Protein AF-A0AAW8KR61-F1 (afdb_monomer_lite)

Radius of gyration: 17.75 Å; chains: 1; bounding box: 41×31×47 Å

Structure (mmCIF, N/CA/C/O backbone):
data_AF-A0AAW8KR61-F1
#
_entry.id   AF-A0AAW8KR61-F1
#
loop_
_atom_site.group_PDB
_atom_site.id
_atom_site.type_symbol
_atom_site.label_atom_id
_atom_site.label_alt_id
_atom_site.label_comp_id
_atom_site.label_asym_id
_atom_site.label_entity_id
_atom_site.label_seq_id
_atom_site.pdbx_PDB_ins_code
_atom_site.Cartn_x
_atom_site.Cartn_y
_atom_site.Cartn_z
_atom_site.occupancy
_atom_site.B_iso_or_equiv
_atom_site.auth_seq_id
_atom_site.auth_comp_id
_atom_site.auth_asym_id
_atom_site.auth_atom_id
_atom_site.pdbx_PDB_model_num
ATOM 1 N N . VAL A 1 1 ? -7.057 15.681 2.648 1.00 88.38 1 VAL A N 1
ATOM 2 C CA . VAL A 1 1 ? -7.315 15.729 4.108 1.00 88.38 1 VAL A CA 1
ATOM 3 C C . VAL A 1 1 ? -8.267 14.594 4.447 1.00 88.38 1 VAL A C 1
ATOM 5 O O . VAL A 1 1 ? -9.178 14.367 3.660 1.00 88.38 1 VAL A O 1
ATOM 8 N N . GLY A 1 2 ? -8.015 13.847 5.524 1.00 95.69 2 GLY A N 1
ATOM 9 C CA . GLY A 1 2 ? -8.885 12.767 6.010 1.00 95.69 2 GLY A CA 1
ATOM 10 C C . GLY A 1 2 ? -9.445 13.093 7.395 1.00 95.69 2 GLY A C 1
ATOM 11 O O . GLY A 1 2 ? -8.913 13.971 8.070 1.00 95.69 2 GLY A O 1
ATOM 12 N N . VAL A 1 3 ? -10.509 12.401 7.804 1.00 97.06 3 VAL A N 1
ATOM 13 C CA . VAL A 1 3 ? -11.150 12.553 9.119 1.00 97.06 3 VAL A CA 1
ATOM 14 C C . VAL A 1 3 ? -11.413 11.177 9.722 1.00 97.06 3 VAL A C 1
ATOM 16 O O . VAL A 1 3 ? -11.725 10.231 8.997 1.00 97.06 3 VAL A O 1
ATOM 19 N N . VAL A 1 4 ? -11.269 11.065 11.039 1.00 96.56 4 VAL A N 1
ATOM 20 C CA . VAL A 1 4 ? -11.567 9.854 11.804 1.00 96.56 4 VAL A CA 1
ATOM 21 C C . VAL A 1 4 ? -12.076 10.252 13.186 1.00 96.56 4 VAL A C 1
ATOM 23 O O . VAL A 1 4 ? -11.591 11.217 13.773 1.00 96.56 4 VAL A O 1
ATOM 26 N N . GLU A 1 5 ? -13.057 9.512 13.695 1.00 96.62 5 GLU A N 1
ATOM 27 C CA . GLU A 1 5 ? -13.489 9.630 15.089 1.00 96.62 5 GLU A CA 1
ATOM 28 C C . GLU A 1 5 ? -12.377 9.137 16.013 1.00 96.62 5 GLU A C 1
ATOM 30 O O . GLU A 1 5 ? -11.812 8.071 15.769 1.00 96.62 5 GLU A O 1
ATOM 35 N N . GLN A 1 6 ? -12.098 9.854 17.104 1.00 96.06 6 GLN A N 1
ATOM 36 C CA . GLN A 1 6 ? -11.023 9.481 18.034 1.00 96.06 6 GLN A CA 1
ATOM 37 C C . GLN A 1 6 ? -11.178 8.044 18.556 1.00 96.06 6 GLN A C 1
ATOM 39 O O . GLN A 1 6 ? -10.204 7.302 18.638 1.00 96.06 6 GLN A O 1
ATOM 44 N N . SER A 1 7 ? -12.412 7.625 18.844 1.00 95.12 7 SER A N 1
ATOM 45 C CA . SER A 1 7 ? -12.735 6.273 19.318 1.00 95.12 7 SER A CA 1
ATOM 46 C C . SER A 1 7 ? -12.595 5.176 18.255 1.00 95.12 7 SER A C 1
ATOM 48 O O . SER A 1 7 ? -12.650 3.996 18.593 1.00 95.12 7 SER A O 1
ATOM 50 N N . LYS A 1 8 ? -12.434 5.543 16.977 1.00 94.75 8 LYS A N 1
ATOM 51 C CA . LYS A 1 8 ? -12.292 4.622 15.837 1.00 94.75 8 LYS A CA 1
ATOM 52 C C . LYS A 1 8 ? -10.888 4.633 15.231 1.00 94.75 8 LYS A C 1
ATOM 54 O O . LYS A 1 8 ? -10.689 4.070 14.156 1.00 94.75 8 LYS A O 1
ATOM 59 N N . ILE A 1 9 ? -9.926 5.294 15.875 1.00 96.44 9 ILE A N 1
ATOM 60 C CA . ILE A 1 9 ? -8.531 5.265 15.437 1.00 96.44 9 ILE A CA 1
ATOM 61 C C . ILE A 1 9 ? -8.008 3.829 15.544 1.00 96.44 9 ILE A C 1
ATOM 63 O O . ILE A 1 9 ? -8.179 3.164 16.562 1.00 96.44 9 ILE A O 1
ATOM 67 N N . ILE A 1 10 ? -7.364 3.365 14.474 1.00 96.88 10 ILE A N 1
ATOM 68 C CA . ILE A 1 10 ? -6.652 2.087 14.434 1.00 96.88 10 ILE A CA 1
ATOM 69 C C . ILE A 1 10 ? -5.179 2.398 14.700 1.00 96.88 10 ILE A C 1
ATOM 71 O O . ILE A 1 10 ? -4.490 2.920 13.825 1.00 96.88 10 ILE A O 1
ATOM 75 N N . ASP A 1 11 ? -4.720 2.114 15.915 1.00 95.12 11 ASP A N 1
ATOM 76 C CA . ASP A 1 11 ? -3.371 2.437 16.403 1.00 95.12 11 ASP A CA 1
ATOM 77 C C . ASP A 1 11 ? -2.478 1.201 16.620 1.00 95.12 11 ASP A C 1
ATOM 79 O O . ASP A 1 11 ? -1.340 1.332 17.062 1.00 95.12 11 ASP A O 1
ATOM 83 N N . GLY A 1 12 ? -2.978 0.001 16.306 1.00 95.19 12 GLY A N 1
ATOM 84 C CA . GLY A 1 12 ? -2.252 -1.260 16.473 1.00 95.19 12 GLY A CA 1
ATOM 85 C C . GLY A 1 12 ? -2.266 -1.827 17.896 1.00 95.19 12 GLY A C 1
ATOM 86 O O . GLY A 1 12 ? -1.841 -2.962 18.096 1.00 95.19 12 GLY A O 1
ATOM 87 N N . SER A 1 13 ? -2.813 -1.108 18.884 1.00 94.81 13 SER A N 1
ATOM 88 C CA . SER A 1 13 ? -2.865 -1.565 20.285 1.00 94.81 13 SER A CA 1
ATOM 89 C C . SER A 1 13 ? -3.712 -2.825 20.496 1.00 94.81 13 SER A C 1
ATOM 91 O O . SER A 1 13 ? -3.517 -3.550 21.469 1.00 94.81 13 SER A O 1
ATOM 93 N N . LYS A 1 14 ? -4.642 -3.101 19.574 1.00 95.56 14 LYS A N 1
ATOM 94 C CA . LYS A 1 14 ? -5.518 -4.280 19.600 1.00 95.56 14 LYS A CA 1
ATOM 95 C C . LYS A 1 14 ? -4.861 -5.559 19.073 1.00 95.56 14 LYS A C 1
ATOM 97 O O . LYS A 1 14 ? -5.439 -6.632 19.250 1.00 95.56 14 LYS A O 1
ATOM 102 N N . VAL A 1 15 ? -3.712 -5.454 18.401 1.00 97.50 15 VAL A N 1
ATOM 103 C CA . VAL A 1 15 ? -3.060 -6.609 17.775 1.00 97.50 15 VAL A CA 1
ATOM 104 C C . VAL A 1 15 ? -2.594 -7.597 18.839 1.00 97.50 15 VAL A C 1
ATOM 106 O O . VAL A 1 15 ? -2.006 -7.213 19.850 1.00 97.50 15 VAL A O 1
ATOM 109 N N . LYS A 1 16 ? -2.833 -8.886 18.600 1.00 95.50 16 LYS A N 1
ATOM 110 C CA . LYS A 1 16 ? -2.488 -9.966 19.529 1.00 95.50 16 LYS A CA 1
ATOM 111 C C . LYS A 1 16 ? -2.164 -11.268 18.804 1.00 95.50 16 LYS A C 1
ATOM 113 O O . LYS A 1 16 ? -2.535 -11.479 17.651 1.00 95.50 16 LYS A O 1
ATOM 118 N N . SER A 1 17 ? -1.498 -12.177 19.515 1.00 94.62 17 SER A N 1
ATOM 119 C CA . SER A 1 17 ? -1.288 -13.542 19.024 1.00 94.62 17 SER A CA 1
ATOM 120 C C . SER A 1 17 ? -2.630 -14.207 18.694 1.00 94.62 17 SER A C 1
ATOM 122 O O . SER A 1 17 ? -3.583 -14.114 19.470 1.00 94.62 17 SER A O 1
ATOM 124 N N . GLY A 1 18 ? -2.695 -14.862 17.535 1.00 95.19 18 GLY A N 1
ATOM 125 C CA . GLY A 1 18 ? -3.921 -15.440 16.981 1.00 95.19 18 GLY A CA 1
ATOM 126 C C . GLY A 1 18 ? -4.645 -14.551 15.966 1.00 95.19 18 GLY A C 1
ATOM 127 O O . GLY A 1 18 ? -5.551 -15.042 15.296 1.00 95.19 18 GLY A O 1
ATOM 128 N N . ASP A 1 19 ? -4.241 -13.288 15.802 1.00 96.56 19 ASP A N 1
ATOM 129 C CA . ASP A 1 19 ? -4.747 -12.454 14.711 1.00 96.56 19 ASP A CA 1
ATOM 130 C C . ASP A 1 19 ? -4.312 -12.992 13.340 1.00 96.56 19 ASP A C 1
ATOM 132 O O . ASP A 1 19 ? -3.221 -13.543 13.166 1.00 96.56 19 ASP A O 1
ATOM 136 N N . VAL A 1 20 ? -5.175 -12.805 12.340 1.00 96.25 20 VAL A N 1
ATOM 137 C CA . VAL A 1 20 ? -4.931 -13.252 10.965 1.00 96.25 20 VAL A CA 1
ATOM 138 C C . VAL A 1 20 ? -4.398 -12.097 10.128 1.00 96.25 20 VAL A C 1
ATOM 140 O O . VAL A 1 20 ? -5.015 -11.036 10.039 1.00 96.25 20 VAL A O 1
ATOM 143 N N . LEU A 1 21 ? -3.274 -12.330 9.449 1.00 95.56 21 LEU A N 1
ATOM 144 C CA . LEU A 1 21 ? -2.721 -11.385 8.486 1.00 95.56 21 LEU A CA 1
ATOM 145 C C . LEU A 1 21 ? -3.334 -11.615 7.099 1.00 95.56 21 LEU A C 1
ATOM 147 O O . LEU A 1 21 ? -3.188 -12.689 6.518 1.00 95.56 21 LEU A O 1
ATOM 151 N N . ILE A 1 22 ? -3.975 -10.583 6.547 1.00 96.12 22 ILE A N 1
ATOM 152 C CA . ILE A 1 22 ? -4.550 -10.609 5.197 1.00 96.12 22 ILE A CA 1
ATOM 153 C C . ILE A 1 22 ? -3.764 -9.653 4.300 1.00 96.12 22 ILE A C 1
ATOM 155 O O . ILE A 1 22 ? -3.736 -8.443 4.523 1.00 96.12 22 ILE A O 1
ATOM 159 N N . GLY A 1 23 ? -3.131 -10.201 3.262 1.00 96.38 23 GLY A N 1
ATOM 160 C CA . GLY A 1 23 ? -2.458 -9.422 2.227 1.00 96.38 23 GLY A CA 1
ATOM 161 C C . GLY A 1 23 ? -3.424 -9.008 1.118 1.00 96.38 23 GLY A C 1
ATOM 162 O O . GLY A 1 23 ? -4.148 -9.841 0.579 1.00 96.38 23 GLY A O 1
ATOM 163 N N . VAL A 1 24 ? -3.402 -7.730 0.737 1.00 96.31 24 VAL A N 1
ATOM 164 C CA . VAL A 1 24 ? -4.137 -7.230 -0.433 1.00 96.31 24 VAL A CA 1
ATOM 165 C C . VAL A 1 24 ? -3.161 -7.056 -1.591 1.00 96.31 24 VAL A C 1
ATOM 167 O O . VAL A 1 24 ? -2.144 -6.376 -1.456 1.00 96.31 24 VAL A O 1
ATOM 170 N N . ALA A 1 25 ? -3.474 -7.668 -2.734 1.00 97.12 25 ALA A N 1
ATOM 171 C CA . ALA A 1 25 ? -2.605 -7.640 -3.905 1.00 97.12 25 ALA A CA 1
ATOM 172 C C . ALA A 1 25 ? -2.363 -6.207 -4.415 1.00 97.12 25 ALA A C 1
ATOM 174 O O . ALA A 1 25 ? -3.318 -5.458 -4.674 1.00 97.12 25 ALA A O 1
ATOM 175 N N . SER A 1 26 ? -1.084 -5.868 -4.613 1.00 97.31 26 SER A N 1
ATOM 176 C CA . SER A 1 26 ? -0.661 -4.663 -5.327 1.00 97.31 26 SER A CA 1
ATOM 177 C C . SER A 1 26 ? -1.015 -4.748 -6.815 1.00 97.31 26 SER A C 1
ATOM 179 O O . SER A 1 26 ? -1.413 -5.792 -7.327 1.00 97.31 26 SER A O 1
ATOM 181 N N . SER A 1 27 ? -0.915 -3.617 -7.509 1.00 96.75 27 SER A N 1
ATOM 182 C CA . SER A 1 27 ? -0.997 -3.565 -8.973 1.00 96.75 27 SER A CA 1
ATOM 183 C C . SER A 1 27 ? 0.370 -3.801 -9.626 1.00 96.75 27 SER A C 1
ATOM 185 O O . SER A 1 27 ? 0.433 -4.145 -10.795 1.00 96.75 27 SER A O 1
ATOM 187 N N . GLY A 1 28 ? 1.462 -3.661 -8.870 1.00 95.50 28 GLY A N 1
ATOM 188 C CA . GLY A 1 28 ? 2.832 -3.782 -9.358 1.00 95.50 28 GLY A CA 1
ATOM 189 C C . GLY A 1 28 ? 3.809 -3.188 -8.347 1.00 95.50 28 GLY A C 1
ATOM 190 O O . GLY A 1 28 ? 3.615 -3.338 -7.136 1.00 95.50 28 GLY A O 1
ATOM 191 N N . ALA A 1 29 ? 4.816 -2.462 -8.840 1.00 95.06 29 ALA A N 1
ATOM 192 C CA . ALA A 1 29 ? 5.814 -1.767 -8.017 1.00 95.06 29 ALA A CA 1
ATOM 193 C C . ALA A 1 29 ? 5.252 -0.557 -7.237 1.00 95.06 29 ALA A C 1
ATOM 195 O O . ALA A 1 29 ? 5.913 -0.036 -6.333 1.00 95.06 29 ALA A O 1
ATOM 196 N N . HIS A 1 30 ? 4.028 -0.118 -7.563 1.00 97.44 30 HIS A N 1
ATOM 197 C CA . HIS A 1 30 ? 3.404 1.087 -7.007 1.00 97.44 30 HIS A CA 1
ATOM 198 C C . HIS A 1 30 ? 4.297 2.312 -7.223 1.00 97.44 30 HIS A C 1
ATOM 200 O O . HIS A 1 30 ? 4.613 2.633 -8.356 1.00 97.44 30 HIS A O 1
ATOM 206 N N . SER A 1 31 ? 4.702 3.012 -6.166 1.00 96.75 31 SER A N 1
ATOM 207 C CA . SER A 1 31 ? 5.530 4.221 -6.243 1.00 96.75 31 SER A CA 1
ATOM 208 C C . SER A 1 31 ? 6.875 4.075 -5.524 1.00 96.75 31 SER A C 1
ATOM 210 O O . SER A 1 31 ? 7.534 5.071 -5.230 1.00 96.75 31 SER A O 1
ATOM 212 N N . ASN A 1 32 ? 7.305 2.844 -5.220 1.00 97.25 32 ASN A N 1
ATOM 213 C CA . ASN A 1 32 ? 8.523 2.570 -4.453 1.00 97.25 32 ASN A CA 1
ATOM 214 C C . ASN A 1 32 ? 9.453 1.606 -5.204 1.00 97.25 32 ASN A C 1
ATOM 216 O O . ASN A 1 32 ? 9.025 0.831 -6.048 1.00 97.25 32 ASN A O 1
ATOM 220 N N . GLY A 1 33 ? 10.756 1.663 -4.911 1.00 96.12 33 GLY A N 1
ATOM 221 C CA . GLY A 1 33 ? 11.747 0.763 -5.519 1.00 96.12 33 GLY A CA 1
ATOM 222 C C . GLY A 1 33 ? 12.232 1.154 -6.924 1.00 96.12 33 GLY A C 1
ATOM 223 O O . GLY A 1 33 ? 13.110 0.485 -7.465 1.00 96.12 33 GLY A O 1
ATOM 224 N N . TYR A 1 34 ? 11.763 2.271 -7.493 1.00 96.94 34 TYR A N 1
ATOM 225 C CA . TYR A 1 34 ? 12.133 2.699 -8.853 1.00 96.94 34 TYR A CA 1
ATOM 226 C C . TYR A 1 34 ? 13.617 3.026 -9.039 1.00 96.94 34 TYR A C 1
ATOM 228 O O . TYR A 1 34 ? 14.127 2.947 -10.153 1.00 96.94 34 TYR A O 1
ATOM 236 N N . SER A 1 35 ? 14.346 3.375 -7.977 1.00 96.94 35 SER A N 1
ATOM 237 C CA . SER A 1 35 ? 15.805 3.518 -8.065 1.00 96.94 35 SER A CA 1
ATOM 238 C C . SER A 1 35 ? 16.484 2.183 -8.374 1.00 96.94 35 SER A C 1
ATOM 240 O O . SER A 1 35 ? 17.353 2.133 -9.241 1.00 96.94 35 SER A O 1
ATOM 242 N N . LEU A 1 36 ? 16.049 1.097 -7.725 1.00 96.69 36 LEU A N 1
ATOM 243 C CA . LEU A 1 36 ? 16.563 -0.244 -7.998 1.00 96.69 36 LEU A CA 1
ATOM 244 C C . LEU A 1 36 ? 16.091 -0.743 -9.366 1.00 96.69 36 LEU A C 1
ATOM 246 O O . LEU A 1 36 ? 16.909 -1.227 -10.140 1.00 96.69 36 LEU A O 1
ATOM 250 N N . LE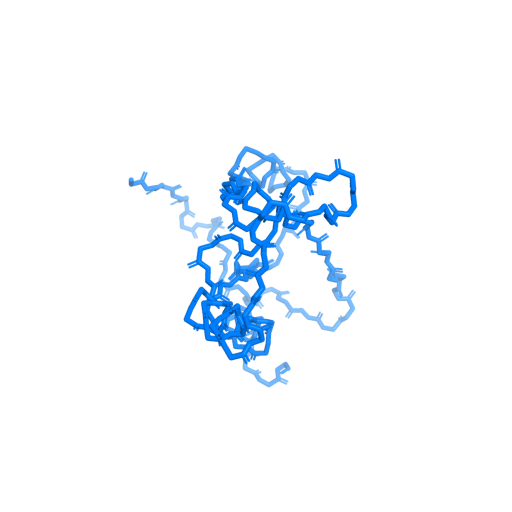U A 1 37 ? 14.805 -0.566 -9.686 1.00 95.75 37 LEU A N 1
ATOM 251 C CA . LEU A 1 37 ? 14.239 -0.955 -10.980 1.00 95.75 37 LEU A CA 1
ATOM 252 C C . LEU A 1 37 ? 15.012 -0.303 -12.134 1.00 95.75 37 LEU A C 1
ATOM 254 O O . LEU A 1 37 ? 15.523 -1.011 -12.996 1.00 95.75 37 LEU A O 1
ATOM 258 N N . ARG A 1 38 ? 15.203 1.025 -12.104 1.00 96.44 38 ARG A N 1
ATOM 259 C CA . ARG A 1 38 ? 15.999 1.733 -13.122 1.00 96.44 38 ARG A CA 1
ATOM 260 C C . ARG A 1 38 ? 17.431 1.218 -13.192 1.00 96.44 38 ARG A C 1
ATOM 262 O O . ARG A 1 38 ? 17.951 1.052 -14.288 1.00 96.44 38 ARG A O 1
ATOM 269 N N . LYS A 1 39 ? 18.060 0.935 -12.044 1.00 98.12 39 LYS A N 1
ATOM 270 C CA . LYS A 1 39 ? 19.434 0.425 -12.026 1.00 98.12 39 LYS A CA 1
ATOM 271 C C . LYS A 1 39 ? 19.551 -0.967 -12.648 1.00 98.12 39 LYS A C 1
ATOM 273 O O . LYS A 1 39 ? 20.530 -1.234 -13.335 1.00 98.12 39 LYS A O 1
ATOM 278 N N . ILE A 1 40 ? 18.570 -1.841 -12.424 1.00 96.75 40 ILE A N 1
ATOM 279 C CA . ILE A 1 40 ? 18.526 -3.174 -13.036 1.00 96.75 40 ILE A CA 1
ATOM 280 C C . ILE A 1 40 ? 18.368 -3.055 -14.552 1.00 96.75 40 ILE A C 1
ATOM 282 O O . ILE A 1 40 ? 19.129 -3.693 -15.275 1.00 96.75 40 ILE A O 1
ATOM 286 N N . LEU A 1 41 ? 17.428 -2.228 -15.021 1.00 95.31 41 LEU A N 1
ATOM 287 C CA . LEU A 1 41 ? 17.193 -2.015 -16.454 1.00 95.31 41 LEU A CA 1
ATOM 288 C C . LEU A 1 41 ? 18.451 -1.503 -17.169 1.00 95.31 41 LEU A C 1
ATOM 290 O O . LEU A 1 41 ? 18.802 -2.025 -18.223 1.00 95.31 41 LEU A O 1
ATOM 294 N N . ASP A 1 42 ? 19.142 -0.541 -16.552 1.00 96.81 42 ASP A N 1
ATOM 295 C CA . ASP A 1 42 ? 20.407 0.038 -17.018 1.00 96.81 42 ASP A CA 1
ATOM 296 C C . ASP A 1 42 ? 21.524 -1.015 -17.101 1.00 96.81 42 ASP A C 1
ATOM 298 O O . ASP A 1 42 ? 22.042 -1.307 -18.174 1.00 96.81 42 ASP A O 1
ATOM 302 N N . VAL A 1 43 ? 21.845 -1.677 -15.983 1.00 98.25 43 VAL A N 1
ATOM 303 C CA . VAL A 1 43 ? 22.951 -2.654 -15.912 1.00 98.25 43 VAL A CA 1
ATOM 304 C C . VAL A 1 43 ? 22.735 -3.852 -16.839 1.00 98.25 43 VAL A C 1
ATOM 306 O O . VAL A 1 43 ? 23.698 -4.466 -17.300 1.00 98.25 43 VAL A O 1
ATOM 309 N N . LYS A 1 44 ? 2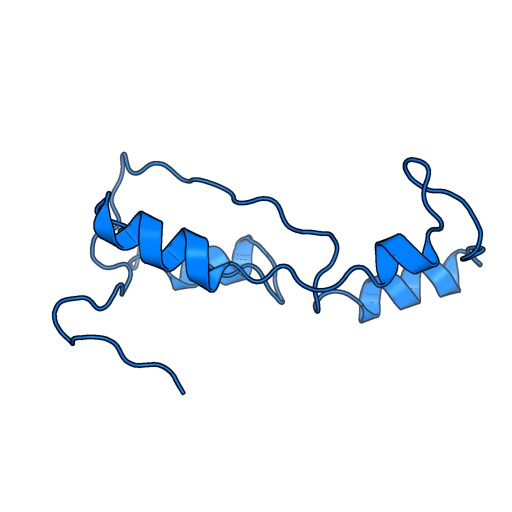1.479 -4.222 -17.086 1.00 96.81 44 LYS A N 1
ATOM 310 C CA . LYS A 1 44 ? 21.119 -5.367 -17.925 1.00 96.81 44 LYS A CA 1
ATOM 311 C C . LYS A 1 44 ? 20.795 -4.984 -19.371 1.00 96.81 44 LYS A C 1
ATOM 313 O O . LYS A 1 44 ? 20.524 -5.895 -20.145 1.00 96.81 44 LYS A O 1
ATOM 318 N N . ASN A 1 45 ? 20.856 -3.697 -19.736 1.00 95.69 45 ASN A N 1
ATOM 319 C CA . ASN A 1 45 ? 20.467 -3.179 -21.055 1.00 95.69 45 ASN A CA 1
ATOM 320 C C . ASN A 1 45 ? 19.117 -3.745 -21.522 1.00 95.69 45 ASN A C 1
ATOM 322 O O . ASN A 1 45 ? 18.989 -4.298 -22.613 1.00 95.69 45 ASN A O 1
ATOM 326 N N . VAL A 1 46 ? 18.124 -3.675 -20.638 1.00 95.62 46 VAL A N 1
ATOM 327 C CA . VAL A 1 46 ? 16.818 -4.291 -20.865 1.00 95.62 46 VAL A CA 1
ATOM 328 C C . VAL A 1 46 ? 16.014 -3.502 -21.894 1.00 95.62 46 VAL A C 1
ATOM 330 O O . VAL A 1 46 ? 15.800 -2.302 -21.729 1.00 95.62 46 VAL A O 1
ATOM 333 N N . ASP A 1 47 ? 15.487 -4.200 -22.899 1.00 94.50 47 ASP A N 1
ATOM 334 C CA . ASP A 1 47 ? 14.492 -3.648 -23.815 1.00 94.50 47 ASP A CA 1
ATOM 335 C C . ASP A 1 47 ? 13.140 -3.481 -23.099 1.00 94.50 47 ASP A C 1
ATOM 337 O O . ASP A 1 47 ? 12.546 -4.446 -22.617 1.00 94.50 47 ASP A O 1
ATOM 341 N N . LEU A 1 48 ? 12.645 -2.244 -23.023 1.00 93.56 48 LEU A N 1
ATOM 342 C CA . LEU A 1 48 ? 11.366 -1.910 -22.387 1.00 93.56 48 LEU A CA 1
ATOM 343 C C . LEU A 1 48 ? 10.144 -2.366 -23.191 1.00 93.56 48 LEU A C 1
ATOM 345 O O . LEU A 1 48 ? 9.045 -2.434 -22.636 1.00 93.56 48 LEU A O 1
ATOM 349 N N . THR A 1 49 ? 10.325 -2.666 -24.478 1.00 94.38 49 THR A N 1
ATOM 350 C CA . THR A 1 49 ? 9.263 -3.174 -25.353 1.00 94.38 49 THR A CA 1
ATOM 351 C C . THR A 1 49 ? 9.060 -4.680 -25.210 1.00 94.38 49 THR A C 1
ATOM 353 O O . THR A 1 49 ? 8.036 -5.204 -25.655 1.00 94.38 49 THR A O 1
ATOM 356 N N . GLN A 1 50 ? 9.987 -5.380 -24.541 1.00 96.00 50 GLN A N 1
ATOM 357 C CA . GLN A 1 50 ? 9.828 -6.802 -24.271 1.00 96.00 50 GLN A CA 1
ATOM 358 C C . GLN A 1 50 ? 8.557 -7.066 -23.459 1.00 96.00 50 GLN A C 1
ATOM 360 O O . GLN A 1 50 ? 8.099 -6.234 -22.673 1.00 96.00 50 GLN A O 1
ATOM 365 N N . THR A 1 51 ? 8.009 -8.264 -23.620 1.00 96.12 51 THR A N 1
ATOM 366 C CA . THR A 1 51 ? 6.769 -8.664 -22.960 1.00 96.12 51 THR A CA 1
ATOM 367 C C . THR A 1 51 ? 7.055 -9.434 -21.671 1.00 96.12 51 THR A C 1
ATOM 369 O O . THR A 1 51 ? 7.874 -10.350 -21.663 1.00 96.12 51 THR A O 1
ATOM 372 N N . ILE A 1 52 ? 6.341 -9.099 -20.598 1.00 92.12 52 ILE A N 1
ATOM 373 C CA . ILE A 1 52 ? 6.261 -9.862 -19.350 1.00 92.12 52 ILE A CA 1
ATOM 374 C C . ILE A 1 52 ? 4.787 -10.143 -19.048 1.00 92.12 52 ILE A C 1
ATOM 376 O O . ILE A 1 52 ? 3.953 -9.242 -19.126 1.00 92.12 52 ILE A O 1
ATOM 380 N N . ASP A 1 53 ? 4.447 -11.407 -18.790 1.00 90.81 53 ASP A N 1
ATOM 381 C CA . ASP A 1 53 ? 3.068 -11.860 -18.542 1.00 90.81 53 ASP A CA 1
ATOM 382 C C . ASP A 1 53 ? 2.044 -11.352 -19.579 1.00 90.81 53 ASP A C 1
ATOM 384 O O . ASP A 1 53 ? 0.918 -10.974 -19.259 1.00 90.81 53 ASP A O 1
ATOM 388 N N . GLY A 1 54 ? 2.451 -11.310 -20.852 1.00 94.44 54 GLY A N 1
ATOM 389 C CA . GLY A 1 54 ? 1.599 -10.871 -21.961 1.00 94.44 54 GLY A CA 1
ATOM 390 C C .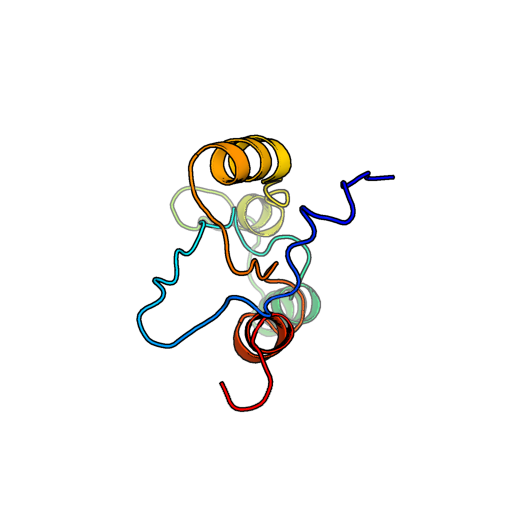 GLY A 1 54 ? 1.434 -9.351 -22.110 1.00 94.44 54 GLY A C 1
ATOM 391 O O . GLY A 1 54 ? 0.656 -8.923 -22.959 1.00 94.44 54 GLY A O 1
ATOM 392 N N . ARG A 1 55 ? 2.156 -8.527 -21.336 1.00 95.69 55 ARG A N 1
ATOM 393 C CA . ARG A 1 55 ? 2.141 -7.054 -21.429 1.00 95.69 55 ARG A CA 1
ATOM 394 C C . ARG A 1 55 ? 3.541 -6.473 -21.672 1.00 95.69 55 ARG A C 1
ATOM 396 O O . ARG A 1 55 ? 4.513 -7.059 -21.198 1.00 95.69 55 ARG A O 1
ATOM 403 N N . PRO A 1 56 ? 3.681 -5.314 -22.340 1.00 96.00 56 PRO A N 1
ATOM 404 C CA . PRO A 1 56 ? 4.962 -4.615 -22.423 1.00 96.00 56 PRO A CA 1
ATOM 405 C C . PRO A 1 56 ? 5.524 -4.294 -21.032 1.00 96.00 56 PRO A C 1
ATOM 407 O O . PRO A 1 56 ? 4.798 -3.834 -20.147 1.00 96.00 56 PRO A O 1
ATOM 410 N N . LEU A 1 57 ? 6.829 -4.494 -20.839 1.00 95.62 57 LEU A N 1
ATOM 411 C CA . LEU A 1 57 ? 7.504 -4.217 -19.571 1.00 95.62 57 LEU A CA 1
ATOM 412 C C . LEU A 1 57 ? 7.340 -2.753 -19.147 1.00 95.62 57 LEU A C 1
ATOM 414 O O . LEU A 1 57 ? 7.150 -2.489 -17.962 1.00 95.62 57 LEU A O 1
ATOM 418 N N . ALA A 1 58 ? 7.381 -1.814 -20.097 1.00 95.62 58 ALA A N 1
ATOM 419 C CA . ALA A 1 58 ? 7.117 -0.401 -19.833 1.00 95.62 58 ALA A CA 1
ATOM 420 C C . ALA A 1 58 ? 5.764 -0.180 -19.133 1.00 95.62 58 ALA A C 1
ATOM 422 O O . ALA A 1 58 ? 5.701 0.544 -18.141 1.00 95.62 58 ALA A O 1
ATOM 423 N N . ASP A 1 59 ? 4.708 -0.853 -19.594 1.00 96.19 59 ASP A N 1
ATOM 424 C CA . ASP A 1 59 ? 3.360 -0.709 -19.038 1.00 96.19 59 ASP A CA 1
ATOM 425 C C . ASP A 1 59 ? 3.261 -1.330 -17.646 1.00 96.19 59 ASP A C 1
ATOM 427 O O . ASP A 1 59 ? 2.663 -0.747 -16.746 1.00 96.19 59 ASP A O 1
ATOM 431 N N . VAL A 1 60 ? 3.878 -2.498 -17.444 1.00 95.94 60 VAL A N 1
ATOM 432 C CA . VAL A 1 60 ? 3.918 -3.161 -16.131 1.00 95.94 60 VAL A CA 1
ATOM 433 C C . VAL A 1 60 ? 4.718 -2.331 -15.126 1.00 95.94 60 VAL A C 1
ATOM 435 O O . VAL A 1 60 ? 4.303 -2.166 -13.979 1.00 95.94 60 VAL A O 1
ATOM 438 N N . ALA A 1 61 ? 5.846 -1.763 -15.555 1.00 95.56 61 ALA A N 1
ATOM 439 C CA . ALA A 1 61 ? 6.677 -0.901 -14.726 1.00 95.56 61 ALA A CA 1
ATOM 440 C C . ALA A 1 61 ? 6.010 0.444 -14.413 1.00 95.56 61 ALA A C 1
ATOM 442 O O . ALA A 1 61 ? 6.359 1.053 -13.409 1.00 95.56 61 ALA A O 1
ATOM 443 N N . MET A 1 62 ? 5.074 0.916 -15.236 1.00 95.81 62 MET A N 1
ATOM 444 C CA . MET A 1 62 ? 4.357 2.183 -15.037 1.00 95.81 62 MET A CA 1
ATOM 445 C C . MET A 1 62 ? 2.922 1.995 -14.530 1.00 95.81 62 MET A C 1
ATOM 447 O O . MET A 1 62 ? 2.177 2.972 -14.437 1.00 95.81 62 MET A O 1
ATOM 451 N N . GLU A 1 63 ? 2.531 0.766 -14.182 1.00 97.25 63 GLU A N 1
ATOM 452 C CA . GLU A 1 63 ? 1.203 0.460 -13.661 1.00 97.25 63 GLU A CA 1
ATOM 453 C C . GLU A 1 63 ? 0.893 1.341 -12.430 1.00 97.25 63 GLU A C 1
ATOM 455 O O . GLU A 1 63 ? 1.632 1.302 -11.436 1.00 97.25 63 GLU A O 1
ATOM 460 N N . PRO A 1 64 ? -0.200 2.129 -12.453 1.00 98.12 64 PRO A N 1
ATOM 461 C CA . PRO A 1 64 ? -0.513 3.055 -11.373 1.00 98.12 64 PRO A CA 1
ATOM 462 C C . PRO A 1 64 ? -0.688 2.368 -10.016 1.00 98.12 64 PRO A C 1
ATOM 464 O O . PRO A 1 64 ? -1.205 1.251 -9.907 1.00 98.12 64 PRO A O 1
ATOM 467 N N . THR A 1 65 ? -0.332 3.077 -8.942 1.00 98.38 65 THR A N 1
ATOM 468 C CA . THR A 1 65 ? -0.590 2.619 -7.572 1.00 98.38 65 THR A CA 1
ATOM 469 C C . THR A 1 65 ? -2.082 2.390 -7.352 1.00 98.38 65 THR A C 1
ATOM 471 O O . THR A 1 65 ? -2.903 3.301 -7.475 1.00 98.38 65 THR A O 1
ATOM 474 N N . ARG A 1 66 ? -2.434 1.165 -6.963 1.00 98.38 66 ARG A N 1
ATOM 475 C CA . ARG A 1 66 ? -3.802 0.811 -6.585 1.00 98.38 66 ARG A CA 1
ATOM 476 C C . ARG A 1 66 ? -4.232 1.569 -5.325 1.00 98.38 66 ARG A C 1
ATOM 478 O O . ARG A 1 66 ? -3.548 1.534 -4.305 1.00 98.38 66 ARG A O 1
ATOM 485 N N . ILE A 1 67 ? -5.401 2.206 -5.388 1.00 98.19 67 ILE A N 1
ATOM 486 C CA . ILE A 1 67 ? -5.991 2.960 -4.276 1.00 98.19 67 ILE A CA 1
ATOM 487 C C . ILE A 1 67 ? -7.031 2.100 -3.550 1.00 98.19 67 ILE A C 1
ATOM 489 O O . ILE A 1 67 ? -8.050 1.727 -4.126 1.00 98.19 67 ILE A O 1
ATOM 493 N N . TYR A 1 68 ? -6.801 1.823 -2.264 1.00 97.94 68 TYR A N 1
ATOM 494 C CA . TYR A 1 68 ? -7.628 0.902 -1.465 1.00 97.94 68 TYR A CA 1
ATOM 495 C C . TYR A 1 68 ? -8.693 1.577 -0.591 1.00 97.94 68 TYR A C 1
ATOM 497 O O . TYR A 1 68 ? -9.373 0.900 0.171 1.00 97.94 68 TYR A O 1
ATOM 505 N N . VAL A 1 69 ? -8.859 2.900 -0.673 1.00 97.56 69 VAL A N 1
ATOM 506 C CA . VAL A 1 69 ? -9.680 3.658 0.292 1.00 97.56 69 VAL A CA 1
ATOM 507 C C . VAL A 1 69 ? -11.118 3.139 0.410 1.00 97.56 69 VAL A C 1
ATOM 509 O O . VAL A 1 69 ? -11.597 2.915 1.514 1.00 97.56 69 VAL A O 1
ATOM 512 N N . LYS A 1 70 ? -11.799 2.891 -0.714 1.00 97.69 70 LYS A N 1
ATOM 513 C CA . LYS A 1 70 ? -13.193 2.425 -0.723 1.00 97.69 70 LYS A CA 1
ATOM 514 C C . LYS A 1 70 ? -13.357 1.032 -0.092 1.00 97.69 70 LYS A C 1
ATOM 516 O O . LYS A 1 70 ? -14.148 0.929 0.842 1.00 97.69 70 LYS A O 1
ATOM 521 N N . PRO A 1 71 ? -12.634 -0.018 -0.536 1.00 96.44 71 PRO A N 1
ATOM 522 C CA . PRO A 1 71 ? -12.771 -1.341 0.072 1.00 96.44 71 PRO A CA 1
ATOM 523 C C . PRO A 1 71 ? -12.313 -1.377 1.534 1.00 96.44 71 PRO A C 1
ATOM 525 O O . PRO A 1 71 ? -12.940 -2.062 2.332 1.00 96.44 71 PRO A O 1
ATOM 528 N N . VAL A 1 72 ? -11.283 -0.613 1.917 1.00 96.88 72 VAL A N 1
ATOM 529 C CA . VAL A 1 72 ? -10.827 -0.549 3.318 1.00 96.88 72 VAL A CA 1
ATOM 530 C C . VAL A 1 72 ? -11.877 0.102 4.218 1.00 96.88 72 VAL A C 1
ATOM 532 O O . VAL A 1 72 ? -12.195 -0.442 5.270 1.00 96.88 72 VAL A O 1
ATOM 535 N N . LEU A 1 73 ? -12.465 1.228 3.800 1.00 96.81 73 LEU A N 1
ATOM 536 C CA . LEU A 1 73 ? -13.536 1.872 4.567 1.00 96.81 73 LEU A CA 1
ATOM 537 C C . LEU A 1 73 ? -14.763 0.971 4.724 1.00 96.81 73 LEU A C 1
ATOM 539 O O . LEU A 1 73 ? -15.444 1.057 5.740 1.00 96.81 73 LEU A O 1
ATOM 543 N N . GLU A 1 74 ? -15.059 0.137 3.728 1.00 97.31 74 GLU A N 1
ATOM 544 C CA . GLU A 1 74 ? -16.146 -0.833 3.820 1.00 97.31 74 GLU A CA 1
ATOM 545 C C . GLU A 1 74 ? -15.804 -1.990 4.766 1.00 97.31 74 GLU A C 1
ATOM 547 O O . GLU A 1 74 ? -16.606 -2.324 5.635 1.00 97.31 74 GLU A O 1
ATOM 552 N N . LEU A 1 75 ? -14.585 -2.528 4.681 1.00 95.94 75 LEU A N 1
ATOM 553 C CA . LEU A 1 75 ? -14.095 -3.577 5.577 1.00 95.94 75 LEU A CA 1
ATOM 554 C C . LEU A 1 75 ? -14.171 -3.149 7.050 1.00 95.94 75 LEU A C 1
ATOM 556 O O . LEU A 1 75 ? -14.685 -3.898 7.876 1.00 95.94 75 LEU A O 1
ATOM 560 N N . CYS A 1 76 ? -13.750 -1.922 7.369 1.00 95.75 76 CYS A N 1
ATOM 561 C CA . CYS A 1 76 ? -13.788 -1.390 8.735 1.00 95.75 76 CYS A CA 1
ATOM 562 C C . CYS A 1 76 ? -15.206 -1.262 9.326 1.00 95.75 76 CYS A C 1
ATOM 564 O O . CYS A 1 76 ? -15.340 -1.030 10.525 1.00 95.75 76 CYS A O 1
ATOM 566 N N . LYS A 1 77 ? -16.269 -1.373 8.516 1.00 96.44 77 LYS A N 1
ATOM 567 C CA . LYS A 1 77 ? -17.655 -1.432 9.014 1.00 96.44 77 LYS A CA 1
ATOM 568 C C . LYS A 1 77 ? -18.104 -2.853 9.343 1.00 96.44 77 LYS A C 1
ATOM 570 O O . LYS A 1 77 ? -19.064 -3.014 10.088 1.00 96.44 77 LYS A O 1
ATOM 575 N N . GLN A 1 78 ? -17.464 -3.857 8.747 1.00 97.12 78 GLN A N 1
ATOM 576 C CA . GLN A 1 78 ? -17.899 -5.253 8.796 1.00 97.12 78 GLN A CA 1
ATOM 577 C C . GLN A 1 78 ? -17.073 -6.093 9.773 1.00 97.12 78 GLN A C 1
ATOM 579 O O . GLN A 1 78 ? -17.587 -7.064 10.323 1.00 97.12 78 GLN A O 1
ATOM 584 N N . VAL A 1 79 ? -15.808 -5.731 9.998 1.00 95.81 79 VAL A N 1
ATOM 585 C CA . VAL A 1 79 ? -14.891 -6.459 10.885 1.00 95.81 79 VAL A CA 1
ATOM 586 C C . VAL A 1 79 ? -14.099 -5.502 11.774 1.00 95.81 79 VAL A C 1
ATOM 588 O O . VAL A 1 79 ? -13.856 -4.353 11.398 1.00 95.81 79 VAL A O 1
ATOM 591 N N . ASP A 1 80 ? -13.671 -5.978 12.948 1.00 95.56 80 ASP A N 1
ATOM 592 C CA . ASP A 1 80 ? -12.758 -5.221 13.814 1.00 95.56 80 ASP A CA 1
ATOM 593 C C . ASP A 1 80 ? -11.328 -5.338 13.270 1.00 95.56 80 ASP A C 1
ATOM 595 O O . ASP A 1 80 ? -10.651 -6.351 13.441 1.00 95.56 80 ASP A O 1
ATOM 599 N N . VAL A 1 81 ? -10.879 -4.311 12.550 1.00 97.56 81 VAL A N 1
ATOM 600 C CA . VAL A 1 81 ? -9.526 -4.254 11.989 1.00 97.56 81 VAL A CA 1
ATOM 601 C C . VAL A 1 81 ? -8.559 -3.775 13.071 1.00 97.56 81 VAL A C 1
ATOM 603 O O . VAL A 1 81 ? -8.588 -2.610 13.465 1.00 97.56 81 VAL A O 1
ATOM 606 N N . HIS A 1 82 ? -7.674 -4.658 13.536 1.00 97.44 82 HIS A N 1
ATOM 607 C CA . HIS A 1 82 ? -6.750 -4.339 14.631 1.00 97.44 82 HIS A CA 1
ATOM 608 C C . HIS A 1 82 ? -5.566 -3.457 14.200 1.00 97.44 82 HIS A C 1
ATOM 610 O O . HIS A 1 82 ? -5.104 -2.625 14.979 1.00 97.44 82 HIS A O 1
ATOM 616 N N . ALA A 1 83 ? -5.079 -3.628 12.966 1.00 97.69 83 ALA A N 1
ATOM 617 C CA . ALA A 1 83 ? -3.985 -2.852 12.383 1.00 97.69 83 ALA A CA 1
ATOM 618 C C . ALA A 1 83 ? -4.025 -2.893 10.849 1.00 97.69 83 ALA A C 1
ATOM 620 O O . ALA A 1 83 ? -4.576 -3.818 10.252 1.00 97.69 83 ALA A O 1
ATOM 621 N N . MET A 1 84 ? -3.400 -1.905 10.199 1.00 97.44 84 MET A N 1
ATOM 622 C CA . MET A 1 84 ? -3.218 -1.874 8.744 1.00 97.44 84 MET A CA 1
ATOM 623 C C . MET A 1 84 ? -1.848 -1.307 8.382 1.00 97.44 84 MET A C 1
ATOM 625 O O . MET A 1 84 ? -1.575 -0.140 8.647 1.00 97.44 84 MET A O 1
ATOM 629 N N . ALA A 1 85 ? -1.011 -2.098 7.709 1.00 97.50 85 ALA A N 1
ATOM 630 C CA . ALA A 1 85 ? 0.273 -1.638 7.186 1.00 97.50 85 ALA A CA 1
ATOM 631 C C . ALA A 1 85 ? 0.161 -1.296 5.694 1.00 97.50 85 ALA A C 1
ATOM 633 O O . ALA A 1 85 ? -0.124 -2.165 4.868 1.00 97.50 85 ALA A O 1
ATOM 634 N N . HIS A 1 86 ? 0.442 -0.046 5.320 1.00 97.75 86 HIS A N 1
ATOM 635 C CA . HIS A 1 86 ? 0.618 0.307 3.912 1.00 97.75 86 HIS A CA 1
ATOM 636 C C . HIS A 1 86 ? 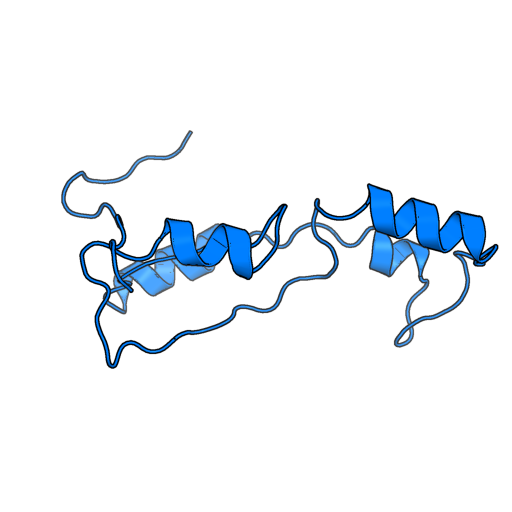2.056 0.005 3.477 1.00 97.75 86 HIS A C 1
ATOM 638 O O . HIS A 1 86 ? 3.009 0.638 3.936 1.00 97.75 86 HIS A O 1
ATOM 644 N N . ILE A 1 87 ? 2.220 -0.986 2.600 1.00 97.31 87 ILE A N 1
ATOM 645 C CA . ILE A 1 87 ? 3.540 -1.443 2.159 1.00 97.31 87 ILE A CA 1
ATOM 646 C C . ILE A 1 87 ? 4.102 -0.469 1.120 1.00 97.31 87 ILE A C 1
ATOM 648 O O . ILE A 1 87 ? 3.608 -0.386 -0.002 1.00 97.31 87 ILE A O 1
ATOM 652 N N . THR A 1 88 ? 5.137 0.274 1.512 1.00 96.25 88 THR A N 1
ATOM 653 C CA . THR A 1 88 ? 5.781 1.320 0.701 1.00 96.25 88 THR A CA 1
ATOM 654 C C . THR A 1 88 ? 7.304 1.129 0.700 1.00 96.25 88 THR A C 1
ATOM 656 O O . THR A 1 88 ? 7.789 -0.002 0.614 1.00 96.25 88 THR A O 1
ATOM 659 N N . GLY A 1 89 ? 8.092 2.205 0.794 1.00 94.75 89 GLY A N 1
ATOM 660 C CA . GLY A 1 89 ? 9.542 2.139 0.954 1.00 94.75 89 GLY A CA 1
ATOM 661 C C . GLY A 1 89 ? 9.932 1.302 2.176 1.00 94.75 89 GLY A C 1
ATOM 662 O O . GLY A 1 89 ? 9.290 1.368 3.224 1.00 94.75 89 GLY A O 1
ATOM 663 N N . GLY A 1 90 ? 10.961 0.464 2.024 1.00 90.50 90 GLY A N 1
ATOM 664 C CA . GLY A 1 90 ? 11.372 -0.504 3.048 1.00 90.5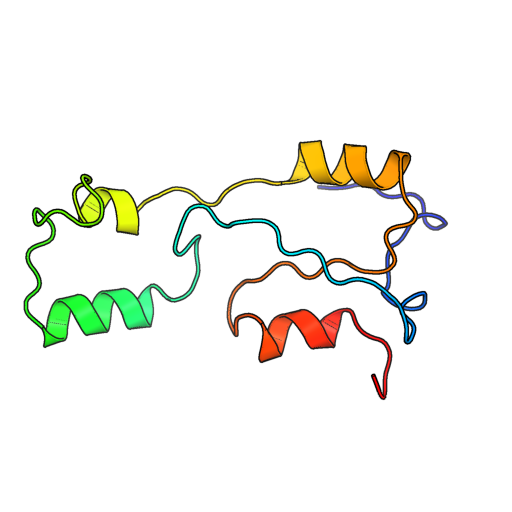0 90 GLY A CA 1
ATOM 665 C C . GLY A 1 90 ? 10.508 -1.773 3.123 1.00 90.50 90 GLY A C 1
ATOM 666 O O . GLY A 1 90 ? 10.828 -2.673 3.895 1.00 90.50 90 GLY A O 1
ATOM 667 N N . VAL A 1 91 ? 9.456 -1.875 2.297 1.00 92.38 91 VAL A N 1
ATOM 668 C CA . VAL A 1 91 ? 8.605 -3.064 2.106 1.00 92.38 91 VAL A CA 1
ATOM 669 C C . VAL A 1 91 ? 8.104 -3.672 3.428 1.00 92.38 91 VAL A C 1
ATOM 671 O O . VAL A 1 91 ? 7.878 -2.940 4.393 1.00 92.38 91 VAL A O 1
ATOM 674 N N . LEU A 1 92 ? 7.832 -4.977 3.477 1.00 93.19 92 LEU A N 1
ATOM 675 C CA . LEU A 1 92 ? 7.218 -5.635 4.633 1.00 93.19 92 LEU A CA 1
ATOM 676 C C . LEU A 1 92 ? 8.029 -5.501 5.941 1.00 93.19 92 LEU A C 1
ATOM 678 O O . LEU A 1 92 ? 7.427 -5.101 6.936 1.00 93.19 92 LEU A O 1
ATOM 682 N N . PRO A 1 93 ? 9.360 -5.735 5.971 1.00 94.06 93 PRO A N 1
ATOM 683 C CA . PRO A 1 93 ? 10.139 -5.716 7.212 1.00 94.06 93 PRO A CA 1
ATOM 684 C C . PRO A 1 93 ? 10.197 -4.345 7.883 1.00 94.06 93 PRO A C 1
ATOM 686 O O . PRO A 1 93 ? 10.445 -4.261 9.077 1.00 94.06 93 PRO A O 1
ATOM 689 N N . VAL A 1 94 ? 9.980 -3.267 7.127 1.00 94.88 94 VAL A N 1
ATOM 690 C CA . VAL A 1 94 ? 9.980 -1.906 7.672 1.00 94.88 94 VAL A CA 1
ATOM 691 C C . VAL A 1 94 ? 8.565 -1.418 7.962 1.00 94.88 94 VAL A C 1
ATOM 693 O O . VAL A 1 94 ? 8.361 -0.711 8.943 1.00 94.88 94 VAL A O 1
ATOM 696 N N . ASN A 1 95 ? 7.583 -1.752 7.120 1.00 96.69 95 ASN A N 1
ATOM 697 C CA . ASN A 1 95 ? 6.232 -1.204 7.254 1.00 96.69 95 ASN A CA 1
ATOM 698 C C . ASN A 1 95 ? 5.350 -1.995 8.221 1.00 96.69 95 ASN A C 1
ATOM 700 O O . ASN A 1 95 ? 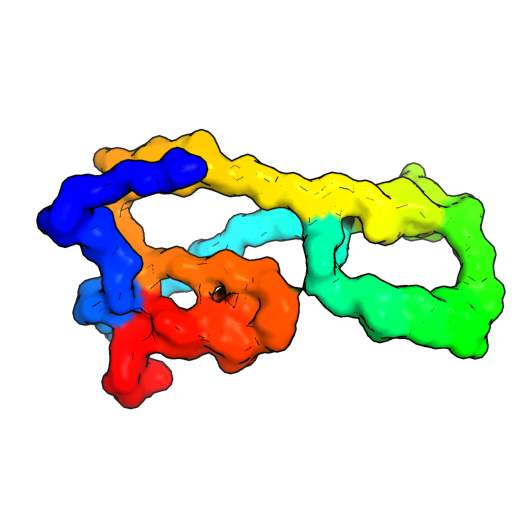4.561 -1.378 8.929 1.00 96.69 95 ASN A O 1
ATOM 704 N N . LEU A 1 96 ? 5.480 -3.326 8.276 1.00 94.94 96 LEU A N 1
ATOM 705 C CA . LEU A 1 96 ? 4.648 -4.147 9.156 1.00 94.94 96 LEU A CA 1
ATOM 706 C C . LEU A 1 96 ? 4.936 -3.886 10.645 1.00 94.94 96 LEU A C 1
ATOM 708 O O . LEU A 1 96 ? 3.978 -3.624 11.364 1.00 94.94 96 LEU A O 1
ATOM 712 N N . PRO A 1 97 ? 6.197 -3.832 11.125 1.00 94.62 97 PRO A N 1
ATOM 713 C CA . PRO A 1 97 ? 6.452 -3.600 12.551 1.00 94.62 97 PRO A CA 1
ATOM 714 C C . PRO A 1 97 ? 5.944 -2.252 13.081 1.00 94.62 97 PRO A C 1
ATOM 716 O O . PRO A 1 97 ? 5.700 -2.119 14.271 1.00 94.62 97 PRO A O 1
ATOM 719 N N . ARG A 1 98 ? 5.741 -1.248 12.213 1.00 95.31 98 ARG A N 1
ATOM 720 C CA . ARG A 1 98 ? 5.244 0.087 12.605 1.00 95.31 98 ARG A CA 1
ATOM 721 C C . ARG A 1 98 ? 3.809 0.089 13.122 1.00 95.31 98 ARG A C 1
ATOM 723 O O . ARG A 1 98 ? 3.396 1.078 13.716 1.00 95.31 98 ARG A O 1
ATOM 730 N N . VAL A 1 99 ? 3.045 -0.958 12.820 1.00 96.06 99 VAL A N 1
ATOM 731 C CA . VAL A 1 99 ? 1.628 -1.072 13.195 1.00 96.06 99 VAL A CA 1
ATOM 732 C C . VAL A 1 99 ? 1.385 -2.196 14.199 1.00 96.06 99 VAL A C 1
ATOM 734 O O . VAL A 1 99 ? 0.236 -2.510 14.496 1.00 96.06 99 VAL A O 1
ATOM 737 N N . LEU A 1 100 ? 2.462 -2.812 14.691 1.00 95.19 100 LEU A N 1
ATOM 738 C CA . LEU A 1 100 ? 2.426 -3.824 15.734 1.00 95.19 100 LEU A CA 1
ATOM 739 C C . LEU A 1 100 ? 2.798 -3.189 17.085 1.00 95.19 100 LEU A C 1
ATOM 741 O O . LEU A 1 100 ? 3.576 -2.232 17.120 1.00 95.19 100 LEU A O 1
ATOM 745 N N . PRO A 1 101 ? 2.268 -3.706 18.204 1.00 93.56 101 PRO A N 1
ATOM 746 C CA . PRO A 1 101 ? 2.658 -3.265 19.533 1.00 93.56 101 PRO A CA 1
ATOM 747 C C . PRO A 1 101 ? 4.107 -3.663 19.841 1.00 93.56 101 PRO A C 1
ATOM 749 O O . PRO A 1 101 ? 4.667 -4.586 19.250 1.00 93.56 101 PRO A O 1
ATOM 752 N N . ASN A 1 102 ? 4.721 -2.977 20.806 1.00 87.19 102 ASN A N 1
ATOM 753 C CA . ASN A 1 102 ? 6.084 -3.285 21.236 1.00 87.19 102 ASN A CA 1
ATOM 754 C C . ASN A 1 102 ? 6.202 -4.739 21.719 1.00 87.19 102 ASN A C 1
ATOM 756 O O . ASN A 1 102 ? 5.419 -5.179 22.560 1.00 87.19 102 ASN A O 1
ATOM 760 N N . GLY A 1 103 ? 7.226 -5.448 21.240 1.00 76.94 103 GLY A N 1
ATOM 761 C CA . GLY A 1 103 ? 7.496 -6.837 21.624 1.00 76.94 103 GLY A CA 1
ATOM 762 C C . GLY A 1 103 ? 6.686 -7.889 20.859 1.00 76.94 103 GLY A C 1
ATOM 763 O O . GLY A 1 103 ? 6.777 -9.063 21.217 1.00 76.94 103 GLY A O 1
ATOM 764 N N . ALA A 1 104 ? 5.917 -7.479 19.844 1.00 74.69 104 ALA A N 1
ATOM 765 C CA . ALA A 1 104 ? 5.352 -8.368 18.828 1.00 74.69 104 ALA A CA 1
ATOM 766 C C . ALA A 1 104 ? 6.394 -8.819 17.793 1.00 74.69 104 ALA A C 1
ATOM 768 O O . ALA A 1 104 ? 7.379 -8.075 17.566 1.00 74.69 104 ALA A O 1
#

Foldseek 3Di:
DDDDDPVLDQQQPQDDPPDDDDDDDWLALAPADVVVVVVCCVVVVDDQQDDDPRHRNVCRVVPHTDDCVVVVVVVVVVDPDNWDFDAHYVGCVPGVVNSHDPPD

Sequence (104 aa):
VGVVEQSKIIDGSKVKSGDVLIGVASSGAHSNGYSLLRKILDVKNVDLTQTIDGRPLADVAMEPTRIYVKPVLELCKQVDVHAMAHITGGVLPVNLPRVLPNGA

Secondary structure (DSSP, 8-state):
-----GGG---STT--TTPPP-PPPPSSSTTS-HHHHHHHHHHTT--TTSEETTEEHHHHHTPPPPP-HHHHHHHHHHS---------TTHHHHHSGGGSPTT-

pLDDT: mean 95.48, std 3.31, range [74.69, 98.38]